Protein AF-X0VKV0-F1 (afdb_monomer_lite)

Secondary structure (DSSP, 8-state):
-------S-PPBTTTBTTTPPPHHHHHHHHHHHTS-HHHHHHHHHHHHHHHHHTT-EEE---S---TT--EEEPP--SS-----HHHHHHHTT-

Organism: NCBI:txid412755

pLDDT: mean 82.48, std 17.14, range [35.06, 97.5]

Structure (mmCIF, N/CA/C/O backbone):
data_AF-X0VKV0-F1
#
_entry.id   AF-X0VKV0-F1
#
loop_
_atom_site.group_PDB
_atom_site.id
_atom_site.type_symbol
_atom_site.label_atom_id
_atom_site.label_alt_id
_atom_site.label_comp_id
_atom_site.label_asym_id
_atom_site.label_entity_id
_atom_site.label_seq_id
_atom_site.pdbx_PDB_ins_code
_atom_site.Cartn_x
_atom_site.Cartn_y
_atom_site.Cartn_z
_atom_site.occupancy
_atom_site.B_iso_or_equiv
_atom_site.auth_seq_id
_atom_site.auth_comp_id
_atom_site.auth_asym_id
_atom_site.auth_atom_id
_atom_site.pdbx_PDB_model_num
ATOM 1 N N . MET A 1 1 ? 18.594 7.499 14.719 1.00 35.06 1 MET A N 1
ATOM 2 C CA . MET A 1 1 ? 19.071 6.728 13.553 1.00 35.06 1 MET A CA 1
ATOM 3 C C . MET A 1 1 ? 18.912 5.264 13.906 1.00 35.06 1 MET A C 1
ATOM 5 O O . MET A 1 1 ? 19.582 4.823 14.828 1.00 35.06 1 MET A O 1
ATOM 9 N N . ILE A 1 2 ? 17.951 4.570 13.297 1.00 45.19 2 ILE A N 1
ATOM 10 C CA . ILE A 1 2 ? 17.735 3.137 13.538 1.00 45.19 2 ILE A CA 1
ATOM 11 C C . ILE A 1 2 ? 18.876 2.382 12.849 1.00 45.19 2 ILE A C 1
ATOM 13 O O . ILE A 1 2 ? 19.174 2.642 11.685 1.00 45.19 2 ILE A O 1
ATOM 17 N N . ASP A 1 3 ? 19.548 1.520 13.605 1.00 41.53 3 ASP A N 1
ATOM 18 C CA . ASP A 1 3 ? 20.670 0.708 13.149 1.00 41.53 3 ASP A CA 1
ATOM 19 C C . ASP A 1 3 ? 20.166 -0.433 12.247 1.00 41.53 3 ASP A C 1
ATOM 21 O O . ASP A 1 3 ? 19.441 -1.319 12.694 1.00 41.53 3 ASP A O 1
ATOM 25 N N . LEU A 1 4 ? 20.527 -0.386 10.962 1.00 56.19 4 LEU A N 1
ATOM 26 C CA . LEU A 1 4 ? 20.165 -1.375 9.936 1.00 56.19 4 LEU A CA 1
ATOM 27 C C . LEU A 1 4 ? 21.153 -2.560 9.865 1.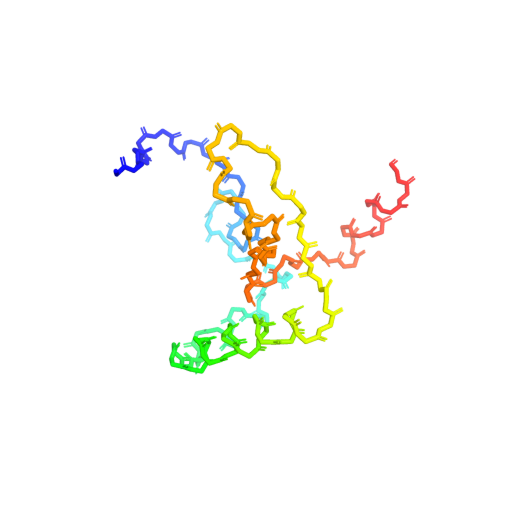00 56.19 4 LEU A C 1
ATOM 29 O O . LEU A 1 4 ? 21.061 -3.385 8.956 1.00 56.19 4 LEU A O 1
ATOM 33 N N . LYS A 1 5 ? 22.128 -2.668 10.778 1.00 46.62 5 LYS A N 1
ATOM 34 C CA . LYS A 1 5 ? 23.253 -3.614 10.645 1.00 46.62 5 LYS A CA 1
ATOM 35 C C . LYS A 1 5 ? 23.025 -5.013 11.229 1.00 46.62 5 LYS A C 1
ATOM 37 O O . LYS A 1 5 ? 23.976 -5.639 11.687 1.00 46.62 5 LYS A O 1
ATOM 42 N N . ASN A 1 6 ? 21.806 -5.551 11.156 1.00 48.78 6 ASN A N 1
ATOM 43 C CA . ASN A 1 6 ? 21.591 -6.983 11.404 1.00 48.78 6 ASN A CA 1
ATOM 44 C C . ASN A 1 6 ? 20.433 -7.565 10.570 1.00 48.78 6 ASN A C 1
ATOM 46 O O . ASN A 1 6 ? 19.499 -8.164 11.090 1.00 48.78 6 ASN A O 1
ATOM 50 N N . ASN A 1 7 ? 20.482 -7.338 9.254 1.00 54.69 7 ASN A N 1
ATOM 51 C CA . ASN A 1 7 ? 19.392 -7.609 8.313 1.00 54.69 7 ASN A CA 1
ATOM 52 C C . ASN A 1 7 ? 19.532 -8.964 7.587 1.00 54.69 7 ASN A C 1
ATOM 54 O O . ASN A 1 7 ? 19.374 -9.052 6.369 1.00 54.69 7 ASN A O 1
ATOM 58 N N . ALA A 1 8 ? 19.895 -10.029 8.306 1.00 54.78 8 ALA A N 1
ATOM 59 C CA . ALA A 1 8 ? 19.912 -11.367 7.722 1.00 54.78 8 ALA A CA 1
ATOM 60 C C . ALA A 1 8 ? 18.460 -11.851 7.495 1.00 54.78 8 ALA A C 1
ATOM 62 O O . ALA A 1 8 ? 17.829 -12.385 8.399 1.00 54.78 8 ALA A O 1
ATOM 63 N N . GLN A 1 9 ? 17.957 -11.639 6.272 1.00 70.38 9 GLN A N 1
ATOM 64 C CA . GLN A 1 9 ? 16.751 -12.233 5.664 1.00 70.38 9 GLN A CA 1
ATOM 65 C C . GLN A 1 9 ? 15.370 -11.899 6.268 1.00 70.38 9 GLN A C 1
ATOM 67 O O . GLN A 1 9 ? 14.512 -12.780 6.367 1.00 70.38 9 GLN A O 1
ATOM 72 N N . LEU A 1 10 ? 15.078 -10.638 6.603 1.00 87.44 10 LEU A N 1
ATOM 73 C CA . LEU A 1 10 ? 13.670 -10.241 6.764 1.00 87.44 10 LEU A CA 1
ATOM 74 C C . LEU A 1 10 ? 12.930 -10.390 5.424 1.00 87.44 10 LEU A C 1
ATOM 76 O O . LEU A 1 10 ? 13.485 -10.085 4.372 1.00 87.44 10 LEU A O 1
ATOM 80 N N . PHE A 1 11 ? 11.696 -10.894 5.469 1.00 90.19 11 PHE A N 1
ATOM 81 C CA . PHE A 1 11 ? 10.842 -10.972 4.287 1.00 90.19 11 PHE A CA 1
ATOM 82 C C . PHE A 1 11 ? 10.293 -9.585 3.957 1.00 90.19 11 PHE A C 1
ATOM 84 O O . PHE A 1 11 ? 9.613 -8.983 4.791 1.00 90.19 11 PHE A O 1
ATOM 91 N N . ASP A 1 12 ? 10.558 -9.106 2.747 1.00 93.00 12 ASP A N 1
ATOM 92 C CA . ASP A 1 12 ? 9.933 -7.910 2.199 1.00 93.00 12 ASP A CA 1
ATOM 93 C C . ASP A 1 12 ? 8.714 -8.297 1.345 1.00 93.00 12 ASP A C 1
ATOM 95 O O . ASP A 1 12 ? 8.768 -9.210 0.521 1.00 93.00 12 ASP A O 1
ATOM 99 N N . GLU A 1 13 ? 7.585 -7.612 1.530 1.00 94.38 13 GLU A N 1
ATOM 100 C CA . GLU A 1 13 ? 6.352 -7.953 0.812 1.00 94.38 13 GLU A CA 1
ATOM 101 C C . GLU A 1 13 ? 6.453 -7.737 -0.701 1.00 94.38 13 GLU A C 1
ATOM 103 O O . GLU A 1 13 ? 5.777 -8.428 -1.460 1.00 94.38 13 GLU A O 1
ATOM 108 N N . MET A 1 14 ? 7.301 -6.820 -1.151 1.00 95.62 14 MET A N 1
ATOM 109 C CA . MET A 1 14 ? 7.512 -6.512 -2.559 1.00 95.62 14 MET A CA 1
ATOM 110 C C . MET A 1 14 ? 8.694 -7.298 -3.134 1.00 95.62 14 MET A C 1
ATOM 112 O O . MET A 1 14 ? 8.596 -7.814 -4.247 1.00 95.62 14 MET A O 1
ATOM 116 N N . TRP A 1 15 ? 9.775 -7.431 -2.366 1.00 94.75 15 TRP A N 1
ATOM 117 C CA . TRP A 1 15 ? 11.071 -7.951 -2.814 1.00 94.75 15 TRP A CA 1
ATOM 118 C C . TRP A 1 15 ? 11.428 -9.347 -2.281 1.00 94.75 15 TRP A C 1
ATOM 120 O O . TRP A 1 15 ? 12.499 -9.873 -2.576 1.00 94.75 15 TRP A O 1
ATOM 130 N N . GLY A 1 16 ? 10.561 -9.967 -1.482 1.00 91.69 16 GLY A N 1
ATOM 131 C CA . GLY A 1 16 ? 10.792 -11.300 -0.933 1.00 91.69 16 GLY A CA 1
ATOM 132 C C . GLY A 1 16 ? 11.999 -11.370 0.010 1.00 91.69 16 GLY A C 1
ATOM 133 O O . GLY A 1 16 ? 12.300 -10.425 0.736 1.00 91.69 16 GLY A O 1
ATOM 134 N N . HIS A 1 17 ? 12.675 -12.523 0.035 1.00 90.56 17 HIS A N 1
ATOM 135 C CA . HIS A 1 17 ? 13.886 -12.743 0.845 1.00 90.56 17 HIS A CA 1
ATOM 136 C C . HIS A 1 17 ? 15.189 -12.456 0.086 1.00 90.56 17 HIS A C 1
ATOM 138 O O . HIS A 1 17 ? 16.243 -12.306 0.702 1.00 90.56 17 HIS A O 1
ATOM 144 N N . ASP A 1 18 ? 15.132 -12.440 -1.242 1.00 88.75 18 ASP A N 1
ATOM 145 C CA . ASP A 1 18 ? 16.273 -12.449 -2.158 1.00 88.75 18 ASP A CA 1
ATOM 146 C C . ASP A 1 18 ? 16.335 -11.194 -3.040 1.00 88.75 18 ASP A C 1
ATOM 148 O O . ASP A 1 18 ? 17.080 -11.151 -4.017 1.00 88.75 18 ASP A O 1
ATOM 152 N N . SER A 1 19 ? 15.570 -10.164 -2.682 1.00 86.81 19 SER A N 1
ATOM 153 C CA . SER A 1 19 ? 15.399 -8.937 -3.459 1.00 86.81 19 SER A CA 1
ATOM 154 C C . SER A 1 19 ? 14.752 -9.144 -4.838 1.00 86.81 19 SER A C 1
ATOM 156 O O . SER A 1 19 ? 14.834 -8.263 -5.696 1.00 86.81 19 SER A O 1
ATOM 158 N N . THR A 1 20 ? 14.098 -10.286 -5.068 1.00 93.06 20 THR A N 1
ATOM 159 C CA . THR A 1 20 ? 13.357 -10.565 -6.301 1.00 93.06 20 THR A CA 1
ATOM 160 C C . THR A 1 20 ? 11.947 -9.986 -6.207 1.00 93.06 20 THR A C 1
ATOM 162 O O . THR A 1 20 ? 11.192 -10.292 -5.283 1.00 93.06 20 THR A O 1
ATOM 165 N N . LEU A 1 21 ? 11.563 -9.166 -7.193 1.00 95.44 21 LEU A N 1
ATOM 166 C CA . LEU A 1 21 ? 10.215 -8.600 -7.263 1.00 95.44 21 LEU A CA 1
ATOM 167 C C . LEU A 1 21 ? 9.170 -9.717 -7.319 1.00 95.44 21 LEU A C 1
ATOM 169 O O . LEU A 1 21 ? 9.194 -10.573 -8.203 1.00 95.44 21 LEU A O 1
ATOM 173 N N . ARG A 1 22 ? 8.219 -9.682 -6.390 1.00 96.00 22 ARG A N 1
ATOM 174 C CA . ARG A 1 22 ? 7.115 -10.637 -6.335 1.00 96.00 22 ARG A CA 1
ATOM 175 C C . ARG A 1 22 ? 6.048 -10.294 -7.370 1.00 96.00 22 ARG A C 1
ATOM 177 O O . ARG A 1 22 ? 5.625 -9.144 -7.475 1.00 96.00 22 ARG A O 1
ATOM 184 N N . ASP A 1 23 ? 5.513 -11.312 -8.044 1.00 96.12 23 ASP A N 1
ATOM 185 C CA . ASP A 1 23 ? 4.487 -11.156 -9.091 1.00 96.12 23 ASP A CA 1
ATOM 186 C C . ASP A 1 23 ? 3.262 -10.349 -8.638 1.00 96.12 23 ASP A C 1
ATOM 188 O O . ASP A 1 23 ? 2.726 -9.541 -9.395 1.00 96.12 23 ASP A O 1
ATOM 192 N N . ALA A 1 24 ? 2.836 -10.525 -7.382 1.00 96.44 24 ALA A N 1
ATOM 193 C CA . ALA A 1 24 ? 1.713 -9.785 -6.804 1.00 96.44 24 ALA A CA 1
ATOM 194 C C . ALA A 1 24 ? 1.931 -8.260 -6.833 1.00 96.44 24 ALA A C 1
ATOM 196 O O . ALA A 1 24 ? 0.973 -7.500 -6.961 1.00 96.44 24 ALA A O 1
ATOM 197 N N . TYR A 1 25 ? 3.190 -7.825 -6.757 1.00 97.50 25 TYR A N 1
ATOM 198 C CA . TYR A 1 25 ? 3.593 -6.426 -6.777 1.00 97.50 25 TYR A CA 1
ATOM 199 C C . TYR A 1 25 ? 4.003 -5.920 -8.161 1.00 97.50 25 TYR A C 1
ATOM 201 O O . TYR A 1 25 ? 4.155 -4.713 -8.309 1.00 97.50 25 TYR A O 1
ATOM 209 N N . ALA A 1 26 ? 4.134 -6.770 -9.186 1.00 96.62 26 ALA A N 1
ATOM 210 C CA . ALA A 1 26 ? 4.678 -6.375 -10.491 1.00 96.62 26 ALA A CA 1
ATOM 211 C C . ALA A 1 26 ? 3.948 -5.172 -11.115 1.00 96.62 26 ALA A C 1
ATOM 213 O O . ALA A 1 26 ? 4.567 -4.173 -11.482 1.00 96.62 26 ALA A O 1
ATOM 214 N N . ASN A 1 27 ? 2.614 -5.219 -11.159 1.00 96.75 27 ASN A N 1
ATOM 215 C CA . ASN A 1 27 ? 1.808 -4.118 -11.696 1.00 96.75 27 ASN A CA 1
ATOM 216 C C . ASN A 1 27 ? 1.927 -2.841 -10.854 1.00 96.75 27 ASN A C 1
ATOM 218 O O . ASN A 1 27 ? 1.946 -1.740 -11.401 1.00 96.75 27 ASN A O 1
ATOM 222 N N . PHE A 1 28 ? 2.005 -2.987 -9.530 1.00 96.69 28 PHE A N 1
ATOM 223 C CA . PHE A 1 28 ? 2.168 -1.854 -8.627 1.00 96.69 28 PHE A CA 1
ATOM 224 C C . PHE A 1 28 ? 3.555 -1.223 -8.771 1.00 96.69 28 PHE A C 1
A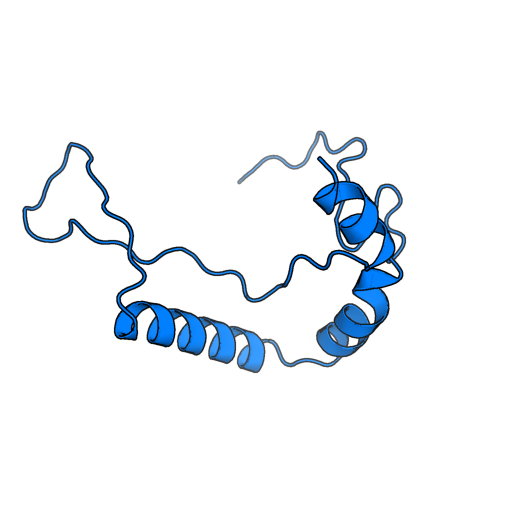TOM 226 O O . PHE A 1 28 ? 3.636 -0.004 -8.855 1.00 96.69 28 PHE A O 1
ATOM 233 N N . ASN A 1 29 ? 4.616 -2.030 -8.873 1.00 96.75 29 ASN A N 1
ATOM 234 C CA . ASN A 1 29 ? 5.981 -1.562 -9.107 1.00 96.75 29 ASN A CA 1
ATOM 235 C C . ASN A 1 29 ? 6.071 -0.752 -10.400 1.00 96.75 29 ASN A C 1
ATOM 237 O O . ASN A 1 29 ? 6.534 0.379 -10.376 1.00 96.75 29 ASN A O 1
ATOM 241 N N . ASN A 1 30 ? 5.548 -1.293 -11.504 1.00 97.00 30 ASN A N 1
ATOM 242 C CA . ASN A 1 30 ? 5.572 -0.611 -12.799 1.00 97.00 30 ASN A CA 1
ATOM 243 C C . ASN A 1 30 ? 4.875 0.754 -12.743 1.00 97.00 30 ASN A C 1
ATOM 245 O O . ASN A 1 30 ? 5.331 1.714 -13.355 1.00 97.00 30 ASN A O 1
ATOM 249 N N . TRP A 1 31 ? 3.760 0.850 -12.011 1.00 96.00 31 TRP A N 1
ATOM 250 C CA . TRP A 1 31 ? 3.096 2.130 -11.780 1.00 96.00 31 TRP A CA 1
ATOM 251 C C . TRP A 1 31 ? 3.921 3.047 -10.868 1.00 96.00 31 TRP A C 1
ATOM 253 O O . TRP A 1 31 ? 4.038 4.235 -11.154 1.00 96.00 31 TRP A O 1
ATOM 263 N N . LEU A 1 32 ? 4.495 2.509 -9.791 1.00 94.94 32 LEU A N 1
ATOM 264 C CA . LEU A 1 32 ? 5.270 3.268 -8.814 1.00 94.94 32 LEU A CA 1
ATOM 265 C C . LEU A 1 32 ? 6.531 3.882 -9.437 1.00 94.94 32 LEU A C 1
ATOM 267 O O . LEU A 1 32 ? 6.848 5.029 -9.138 1.00 94.94 32 LEU A O 1
ATOM 271 N N . GLU A 1 33 ? 7.210 3.155 -10.326 1.00 95.19 33 GLU A N 1
ATOM 272 C CA . GLU A 1 33 ? 8.421 3.603 -11.028 1.00 95.19 33 GLU A CA 1
ATOM 273 C C . GLU A 1 33 ? 8.189 4.829 -11.921 1.00 95.19 33 GLU A C 1
ATOM 275 O O . GLU A 1 33 ? 9.098 5.637 -12.103 1.00 95.19 33 GLU A O 1
ATOM 280 N N . VAL A 1 34 ? 6.979 4.983 -12.467 1.00 96.25 34 VAL A N 1
ATOM 281 C CA . VAL A 1 34 ? 6.612 6.107 -13.348 1.00 96.25 34 VAL A CA 1
ATOM 282 C C . VAL A 1 34 ? 5.791 7.186 -12.638 1.00 96.25 34 VAL A C 1
ATOM 284 O O . VAL A 1 34 ? 5.377 8.161 -13.267 1.00 96.25 34 VAL A O 1
ATOM 287 N N . GLU A 1 35 ? 5.497 7.013 -11.349 1.00 94.31 35 GLU A N 1
ATOM 288 C CA . GLU A 1 35 ? 4.673 7.943 -10.585 1.00 94.31 35 GLU A CA 1
ATOM 289 C C . GLU A 1 35 ? 5.497 9.110 -10.023 1.00 94.31 35 GLU A C 1
ATOM 291 O O . GLU A 1 35 ? 6.658 8.986 -9.642 1.00 94.31 35 GLU A O 1
ATOM 296 N N . GLU A 1 36 ? 4.858 10.273 -9.919 1.00 95.06 36 GLU A N 1
ATOM 297 C CA . GLU A 1 36 ? 5.492 11.483 -9.410 1.00 95.06 36 GLU A CA 1
ATOM 298 C C . GLU A 1 36 ? 5.420 11.537 -7.873 1.00 95.06 36 GLU A C 1
ATOM 300 O O . GLU A 1 36 ? 4.317 11.530 -7.304 1.00 95.06 36 GLU A O 1
ATOM 305 N N . PRO A 1 37 ? 6.546 11.726 -7.153 1.00 92.81 37 PRO A N 1
ATOM 306 C CA . PRO A 1 37 ? 6.543 11.819 -5.690 1.00 92.81 37 PRO A CA 1
ATOM 307 C C . PRO A 1 37 ? 5.610 12.909 -5.139 1.00 92.81 37 PRO A C 1
ATOM 309 O O . PRO A 1 37 ? 5.049 12.782 -4.049 1.00 92.81 37 PRO A O 1
ATOM 312 N N . ALA A 1 38 ? 5.410 13.996 -5.891 1.00 94.62 38 ALA A N 1
ATOM 313 C CA . ALA A 1 38 ? 4.474 15.055 -5.523 1.00 94.62 38 ALA A CA 1
ATOM 314 C C . ALA A 1 38 ? 3.008 14.581 -5.536 1.00 94.62 38 ALA A C 1
ATOM 316 O O . ALA A 1 38 ? 2.222 14.992 -4.679 1.00 94.62 38 ALA A O 1
ATOM 317 N N . ARG A 1 39 ? 2.638 13.693 -6.467 1.00 93.25 39 ARG A N 1
ATOM 318 C CA . ARG A 1 39 ? 1.289 13.115 -6.544 1.00 93.25 39 ARG A CA 1
ATOM 319 C C . A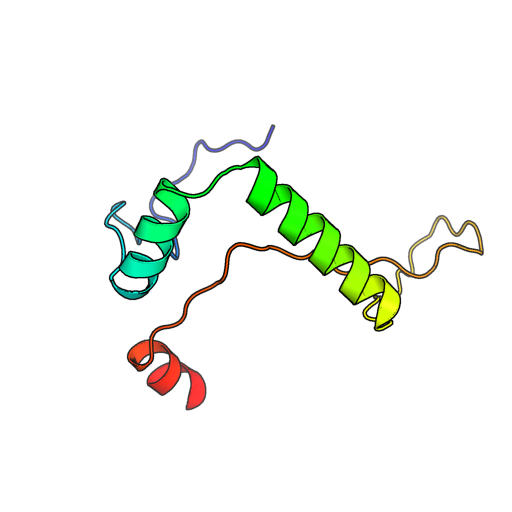RG A 1 39 ? 1.043 12.131 -5.408 1.00 93.25 39 ARG A C 1
ATOM 321 O O . ARG A 1 39 ? -0.045 12.149 -4.839 1.00 93.25 39 ARG A O 1
ATOM 328 N N . LEU A 1 40 ? 2.052 11.347 -5.028 1.00 92.56 40 LEU A N 1
ATOM 329 C CA . LEU A 1 40 ? 1.991 10.468 -3.855 1.00 92.56 40 LEU A CA 1
ATOM 330 C C . LEU A 1 40 ? 1.729 11.261 -2.568 1.00 92.56 40 LEU A C 1
ATOM 332 O O . LEU A 1 40 ? 0.768 10.975 -1.855 1.00 92.56 40 LEU A O 1
ATOM 336 N N . ARG A 1 41 ? 2.496 12.334 -2.325 1.00 91.50 41 ARG A N 1
ATOM 337 C CA . ARG A 1 41 ? 2.270 13.228 -1.172 1.00 91.50 41 ARG A CA 1
ATOM 338 C C . ARG A 1 41 ? 0.869 13.837 -1.173 1.00 91.50 41 ARG A C 1
ATOM 340 O O . ARG A 1 41 ? 0.219 13.884 -0.134 1.00 91.50 41 ARG A O 1
ATOM 347 N N . LYS A 1 42 ? 0.375 14.260 -2.342 1.00 93.69 42 LYS A N 1
ATOM 348 C CA . LYS A 1 42 ? -0.988 14.789 -2.473 1.00 93.69 42 LYS A CA 1
ATOM 349 C C . LYS A 1 42 ? -2.042 13.745 -2.082 1.00 93.69 42 LYS A C 1
ATOM 351 O O . LYS A 1 42 ? -2.945 14.078 -1.320 1.00 93.69 42 LYS A O 1
ATOM 356 N N . LYS A 1 43 ? -1.905 12.497 -2.552 1.00 91.50 43 LYS A N 1
ATOM 357 C CA . LYS A 1 43 ? -2.799 11.386 -2.175 1.00 91.50 43 LYS A CA 1
ATOM 358 C C . LYS A 1 43 ? -2.770 11.116 -0.670 1.00 91.50 43 LYS A C 1
ATOM 360 O O . LYS A 1 43 ? -3.822 10.887 -0.085 1.00 91.50 43 LYS A O 1
ATOM 365 N N . GLN A 1 44 ? -1.598 11.190 -0.038 1.00 91.44 44 GLN A N 1
ATOM 366 C CA . GLN A 1 44 ? -1.471 11.029 1.412 1.00 91.44 44 GLN A CA 1
ATOM 367 C C . GLN A 1 44 ? -2.247 12.115 2.170 1.00 91.44 44 GLN A C 1
ATOM 369 O O . GLN A 1 44 ? -3.087 11.797 3.008 1.00 91.44 44 GLN A O 1
ATOM 374 N N . THR A 1 45 ? -2.043 13.393 1.833 1.00 90.69 45 THR A N 1
ATOM 375 C CA . THR A 1 45 ? -2.782 14.502 2.464 1.00 90.69 45 THR A CA 1
ATOM 376 C C . THR A 1 45 ? -4.292 14.395 2.237 1.00 90.69 45 THR A C 1
ATOM 378 O O . THR A 1 45 ? -5.082 14.702 3.131 1.00 90.69 45 THR A O 1
ATOM 381 N N . GLU A 1 46 ? -4.711 13.953 1.050 1.00 91.56 46 GLU A N 1
ATOM 382 C CA . GLU A 1 46 ? -6.120 13.723 0.732 1.00 91.56 46 GLU A CA 1
ATOM 383 C C . GLU A 1 46 ? -6.722 12.597 1.584 1.00 91.56 46 GLU A C 1
ATOM 385 O O . GLU A 1 46 ? -7.778 12.798 2.183 1.00 91.56 46 GLU A O 1
ATOM 390 N N . ALA A 1 47 ? -6.024 11.467 1.726 1.00 89.19 47 ALA A N 1
ATOM 391 C CA . ALA A 1 47 ? -6.445 10.366 2.591 1.00 89.19 47 ALA A CA 1
ATOM 392 C C . ALA A 1 47 ? -6.559 10.806 4.061 1.00 89.19 47 ALA A C 1
ATOM 394 O O . ALA A 1 47 ? -7.584 10.575 4.698 1.00 89.19 47 ALA A O 1
ATOM 395 N N . GLU A 1 48 ? -5.572 11.537 4.586 1.00 88.19 48 GLU A N 1
ATOM 396 C CA . GLU A 1 48 ? -5.639 12.090 5.945 1.00 88.19 48 GLU A CA 1
ATOM 397 C C . GLU A 1 48 ? -6.824 13.047 6.145 1.00 88.19 48 GLU A C 1
ATOM 399 O O . GLU A 1 48 ? -7.417 13.108 7.226 1.00 88.19 48 GLU A O 1
ATOM 404 N N . ARG A 1 49 ? -7.173 13.834 5.121 1.00 88.19 49 ARG A N 1
ATOM 405 C CA . ARG A 1 49 ? -8.354 14.703 5.162 1.00 88.19 49 ARG A CA 1
ATOM 406 C C . ARG A 1 49 ? -9.640 13.880 5.187 1.00 88.19 49 ARG A C 1
ATOM 408 O O . ARG A 1 49 ? -10.549 14.234 5.933 1.00 88.19 49 ARG A O 1
ATOM 415 N N . LEU A 1 50 ? -9.712 12.801 4.408 1.00 88.50 50 LEU A N 1
ATOM 416 C CA . LEU A 1 50 ? -10.859 11.894 4.415 1.00 88.50 50 LEU A CA 1
ATOM 417 C C . LEU A 1 50 ? -11.049 11.253 5.793 1.00 88.50 50 LEU A C 1
ATOM 419 O O . LEU A 1 50 ? -12.162 11.307 6.303 1.00 88.50 50 LEU A O 1
ATOM 423 N N . PHE A 1 51 ? -9.980 10.773 6.440 1.00 85.94 51 PHE A N 1
ATOM 424 C CA . PHE A 1 51 ? -10.070 10.209 7.795 1.00 85.94 51 PHE A CA 1
ATOM 425 C C . PHE A 1 51 ? -10.583 11.213 8.831 1.00 85.94 51 PHE A C 1
ATOM 427 O O . PHE A 1 51 ? -11.436 10.863 9.647 1.00 85.94 51 PHE A O 1
ATOM 434 N N . ARG A 1 52 ? -10.130 12.477 8.761 1.00 83.12 52 ARG A N 1
ATOM 435 C CA . ARG A 1 52 ? -10.651 13.565 9.611 1.00 83.12 52 ARG A CA 1
ATOM 436 C C . ARG A 1 52 ? -12.148 13.776 9.412 1.00 83.12 52 ARG A C 1
ATOM 438 O O . ARG A 1 52 ? -12.879 13.906 10.385 1.00 83.12 52 ARG A O 1
ATOM 445 N N . LEU A 1 53 ? -12.600 13.826 8.159 1.00 85.25 53 LEU A N 1
ATOM 446 C CA . LEU A 1 53 ? -14.001 14.100 7.832 1.00 85.25 53 LEU A CA 1
ATOM 447 C C . LEU A 1 53 ? -14.929 12.923 8.149 1.00 85.25 53 LEU A C 1
ATOM 449 O O . LEU A 1 53 ? -16.085 13.146 8.491 1.00 85.25 53 LEU A O 1
ATOM 453 N N . SER A 1 54 ? -14.442 11.686 8.043 1.00 84.19 54 SER A N 1
ATOM 454 C CA . SER A 1 54 ? -15.223 10.485 8.349 1.00 84.19 54 SER A CA 1
ATOM 455 C C . SER A 1 54 ? -15.225 10.111 9.834 1.00 84.19 54 SER A C 1
ATOM 457 O O . SER A 1 54 ? -15.838 9.110 10.190 1.00 84.19 54 SER A O 1
ATOM 459 N N . GLY A 1 55 ? -14.518 10.860 10.690 1.00 80.75 55 GLY A N 1
ATOM 460 C CA . GLY A 1 55 ? -14.402 10.560 12.120 1.00 80.75 55 GLY A CA 1
ATOM 461 C C . GLY A 1 55 ? -13.604 9.288 12.422 1.00 80.75 55 GLY A C 1
ATOM 462 O O . GLY A 1 55 ? -13.832 8.648 13.443 1.00 80.75 55 GLY A O 1
ATOM 463 N N . ILE A 1 56 ? -12.687 8.888 11.533 1.00 81.12 56 ILE A N 1
ATOM 464 C CA . ILE A 1 56 ? -11.798 7.745 11.778 1.00 81.12 56 ILE A CA 1
ATOM 465 C C . ILE A 1 56 ? -10.622 8.253 12.623 1.00 81.12 56 ILE A C 1
ATOM 467 O O . ILE A 1 56 ? -9.591 8.693 12.107 1.00 81.12 56 ILE A O 1
ATOM 471 N N . THR A 1 57 ? -10.810 8.238 13.939 1.00 76.56 57 THR A N 1
ATOM 472 C CA . THR A 1 57 ? -9.833 8.658 14.951 1.00 76.56 57 THR A CA 1
ATOM 473 C C . THR A 1 57 ? -9.632 7.547 15.982 1.00 76.56 57 THR A C 1
ATOM 475 O O . THR A 1 57 ? -10.408 6.592 16.054 1.00 76.56 57 THR A O 1
ATOM 478 N N . PHE A 1 58 ? -8.552 7.626 16.759 1.00 71.44 58 PHE A N 1
ATOM 479 C CA . PHE A 1 58 ? -8.361 6.770 17.927 1.00 71.44 58 PHE A CA 1
ATOM 480 C C . PHE A 1 58 ? -8.141 7.617 19.176 1.00 71.44 58 PHE A C 1
ATOM 482 O O . PHE A 1 58 ? -7.478 8.659 19.129 1.00 71.44 58 PHE A O 1
ATOM 489 N N . ASN A 1 59 ? -8.687 7.141 20.295 1.00 69.75 59 ASN A N 1
ATOM 490 C CA . ASN A 1 59 ? -8.514 7.801 21.579 1.00 69.75 59 ASN A CA 1
ATOM 491 C C . ASN A 1 59 ? -7.112 7.533 22.116 1.00 69.75 59 ASN A C 1
ATOM 493 O O . ASN A 1 59 ? -6.659 6.386 22.173 1.00 69.75 59 ASN A O 1
ATOM 497 N N . VAL A 1 60 ? -6.442 8.594 22.549 1.00 62.69 60 VAL A N 1
ATOM 498 C CA . VAL A 1 60 ? -5.155 8.501 23.235 1.00 62.69 60 VAL A CA 1
ATOM 499 C C . VAL A 1 60 ? -5.384 8.827 24.700 1.00 62.69 60 VAL A C 1
ATOM 501 O O . VAL A 1 60 ? -5.665 9.969 25.038 1.00 62.69 60 VAL A O 1
ATOM 504 N N . TYR A 1 61 ? -5.241 7.830 25.571 1.00 54.38 61 TYR A N 1
ATOM 505 C CA . TYR A 1 61 ? -5.218 8.033 27.020 1.00 54.38 61 TYR A CA 1
ATOM 506 C 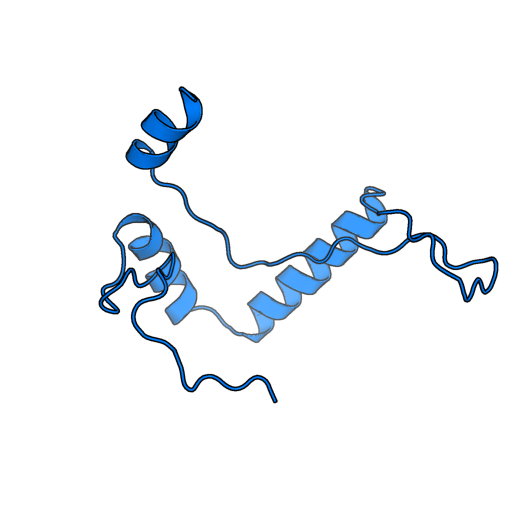C . TYR A 1 61 ? -3.777 7.856 27.509 1.00 54.38 61 TYR A C 1
ATOM 508 O O . TYR A 1 61 ? -3.209 6.769 27.378 1.00 54.38 61 TYR A O 1
ATOM 516 N N . GLY A 1 62 ? -3.154 8.921 28.030 1.00 55.19 62 GLY A N 1
ATOM 517 C CA . GLY A 1 62 ? -1.742 8.872 28.423 1.00 55.19 62 GLY A CA 1
ATOM 518 C C . GLY A 1 62 ? -1.176 10.133 29.085 1.00 55.19 62 GLY A C 1
ATOM 519 O O . GLY A 1 62 ? -0.585 10.965 28.408 1.00 55.19 62 GLY A O 1
ATOM 520 N N . LYS A 1 63 ? -1.295 10.177 30.421 1.00 50.97 63 LYS A N 1
ATOM 521 C CA . LYS A 1 63 ? -0.495 10.843 31.485 1.00 50.97 63 LYS A CA 1
ATOM 522 C C . LYS A 1 63 ? -0.122 12.333 31.443 1.00 50.97 63 LYS A C 1
ATOM 524 O O . LYS A 1 63 ? 0.101 12.858 32.526 1.00 50.97 63 LYS A O 1
ATOM 529 N N . ASP A 1 64 ? -0.119 13.011 30.304 1.00 52.62 64 ASP A N 1
ATOM 530 C CA . ASP A 1 64 ? 0.155 14.457 30.214 1.00 52.62 64 ASP A CA 1
ATOM 531 C C . ASP A 1 64 ? -1.019 15.170 29.530 1.00 52.62 64 ASP A C 1
ATOM 533 O O . ASP A 1 64 ? -0.882 15.834 28.499 1.00 52.62 64 ASP A O 1
ATOM 537 N N . GLU A 1 65 ? -2.213 14.960 30.089 1.00 51.38 65 GLU A N 1
ATOM 538 C CA . GLU A 1 65 ? -3.481 15.486 29.588 1.00 51.38 65 GLU A CA 1
ATOM 539 C C . GLU A 1 65 ? -3.499 17.017 29.678 1.00 51.38 65 GLU A C 1
ATOM 541 O O . GLU A 1 65 ? -3.895 17.622 30.672 1.00 51.38 65 GLU A O 1
ATOM 546 N N . LYS A 1 66 ? -3.115 17.673 28.581 1.00 49.16 66 LYS A N 1
ATOM 547 C CA . LYS A 1 66 ? -3.822 18.889 28.186 1.00 49.16 66 LYS A CA 1
ATOM 548 C C . LYS A 1 66 ? -5.217 18.432 27.777 1.00 49.16 66 LYS A C 1
ATOM 550 O O . LYS A 1 66 ? -5.361 17.768 26.757 1.00 49.16 66 LYS A O 1
ATOM 555 N N . GLU A 1 67 ? -6.204 18.766 28.599 1.00 49.12 67 GLU A N 1
ATOM 556 C CA . GLU A 1 67 ? -7.602 18.297 28.609 1.00 49.12 67 GLU A CA 1
ATOM 557 C C . GLU A 1 67 ? -8.424 18.488 27.306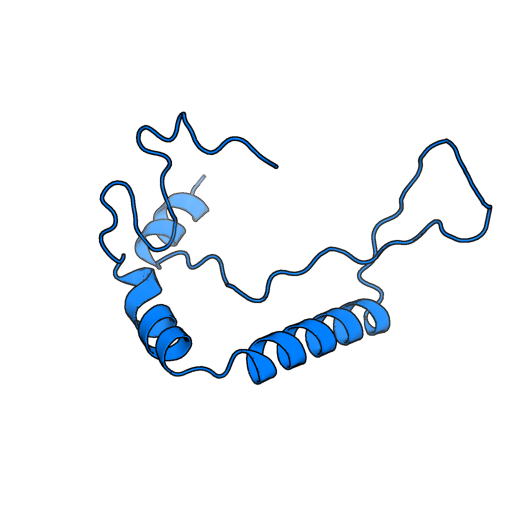 1.00 49.12 67 GLU A C 1
ATOM 559 O O . GLU A 1 67 ? -9.646 18.430 27.346 1.00 49.12 67 GLU A O 1
ATOM 564 N N . ASN A 1 68 ? -7.815 18.702 26.133 1.00 51.62 68 ASN A N 1
ATOM 565 C CA . ASN A 1 68 ? -8.524 19.008 24.883 1.00 51.62 68 ASN A CA 1
ATOM 566 C C . ASN A 1 68 ? -7.994 18.277 23.627 1.00 51.62 68 ASN A C 1
ATOM 568 O O . ASN A 1 68 ? -8.443 18.581 22.525 1.00 51.62 68 ASN A O 1
ATOM 572 N N . GLU A 1 69 ? -7.065 17.318 23.751 1.00 55.97 69 GLU A N 1
ATOM 573 C CA . GLU A 1 69 ? -6.425 16.644 22.599 1.00 55.97 69 GLU A CA 1
ATOM 574 C C . GLU A 1 69 ? -6.502 15.102 22.681 1.00 55.97 69 GLU A C 1
ATOM 576 O O . GLU A 1 69 ? -5.528 14.393 22.427 1.00 55.97 69 GLU A O 1
ATOM 581 N N . ASN A 1 70 ? -7.672 14.568 23.050 1.00 63.09 70 ASN A N 1
ATOM 582 C CA . ASN A 1 70 ? -7.872 13.128 23.295 1.00 63.09 70 ASN A CA 1
ATOM 583 C C . ASN A 1 70 ? -8.042 12.278 22.024 1.00 63.09 70 ASN A C 1
ATOM 585 O O . ASN A 1 70 ? -8.118 11.054 22.121 1.00 63.09 70 ASN A O 1
ATOM 589 N N . GLU A 1 71 ? -8.070 12.894 20.842 1.00 67.31 71 GLU A N 1
ATOM 590 C CA . GLU A 1 71 ? -8.256 12.204 19.564 1.00 67.31 71 GLU A CA 1
ATOM 591 C C . GLU A 1 71 ? -7.073 12.451 18.627 1.00 67.31 71 GLU A C 1
ATOM 593 O O . GLU A 1 71 ? -6.706 13.593 18.336 1.00 67.31 71 GLU A O 1
ATOM 598 N N . ARG A 1 72 ? -6.480 11.365 18.116 1.00 75.19 72 ARG A N 1
ATOM 599 C CA . ARG A 1 72 ? -5.455 11.421 17.066 1.00 75.19 72 ARG A CA 1
AT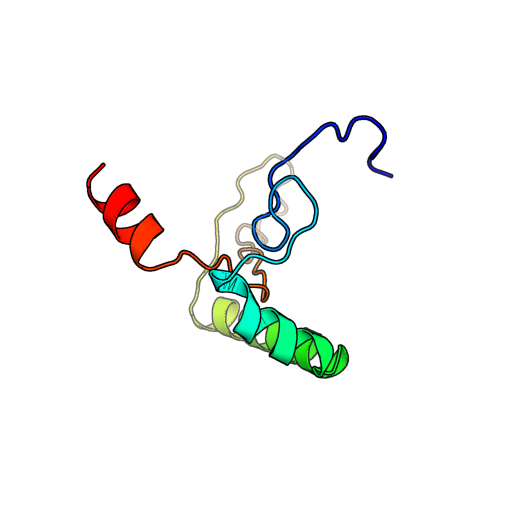OM 600 C C . ARG A 1 72 ? -5.920 10.688 15.816 1.00 75.19 72 ARG A C 1
ATOM 602 O O . ARG A 1 72 ? -6.707 9.745 15.871 1.00 75.19 72 ARG A O 1
ATOM 609 N N . LEU A 1 73 ? -5.414 11.132 14.669 1.00 77.31 73 LEU A N 1
ATOM 610 C CA . LEU A 1 73 ? -5.652 10.460 13.395 1.00 77.31 73 LEU A CA 1
ATOM 611 C C . LEU A 1 73 ? -4.834 9.191 13.298 1.00 77.31 73 LEU A C 1
ATOM 613 O O . LEU A 1 73 ? -3.638 9.202 13.596 1.00 77.31 73 LEU A O 1
ATOM 617 N N . ILE A 1 74 ? -5.474 8.132 12.810 1.00 80.38 74 ILE A N 1
ATOM 618 C CA . ILE A 1 74 ? -4.788 6.891 12.468 1.00 80.38 74 ILE A CA 1
ATOM 619 C C . ILE A 1 74 ? -3.743 7.207 11.382 1.00 80.38 74 ILE A C 1
ATOM 621 O O . ILE A 1 74 ? -4.095 7.822 10.371 1.00 80.38 74 ILE A O 1
ATOM 625 N N . PRO A 1 75 ? -2.465 6.822 11.569 1.00 80.75 75 PRO A N 1
ATOM 626 C CA . PRO A 1 75 ? -1.465 6.969 10.522 1.00 80.75 75 PRO A CA 1
ATOM 627 C C . PRO A 1 75 ? -1.856 6.093 9.330 1.00 80.75 75 PRO A C 1
ATOM 629 O O . PRO A 1 75 ? -2.153 4.910 9.490 1.00 80.75 75 PRO A O 1
ATOM 632 N N . PHE A 1 76 ? -1.856 6.679 8.137 1.00 84.31 76 PHE A N 1
ATOM 633 C CA . PHE A 1 76 ? -2.214 5.987 6.907 1.00 84.31 76 PHE A CA 1
ATOM 634 C C . PHE A 1 76 ? -1.019 5.897 5.967 1.00 84.31 76 PHE A C 1
ATOM 636 O O . PHE A 1 76 ? -0.363 6.905 5.701 1.00 84.31 76 PHE A O 1
ATOM 643 N N . ASP A 1 77 ? -0.780 4.698 5.441 1.00 89.19 77 ASP A N 1
ATOM 644 C CA . ASP A 1 77 ? 0.193 4.453 4.383 1.00 89.19 77 ASP A CA 1
ATOM 645 C C . ASP A 1 77 ? -0.528 4.330 3.034 1.00 89.19 77 ASP A C 1
ATOM 647 O O . ASP A 1 77 ? -1.539 3.639 2.905 1.00 89.19 77 ASP A O 1
ATOM 651 N N . ILE A 1 78 ? -0.004 5.020 2.024 1.00 90.19 78 ILE A N 1
ATOM 652 C CA . ILE A 1 78 ? -0.511 4.981 0.650 1.00 90.19 78 ILE A CA 1
ATOM 653 C C . ILE A 1 78 ? 0.042 3.789 -0.141 1.00 90.19 78 ILE A C 1
ATOM 655 O O . ILE A 1 78 ? -0.468 3.499 -1.226 1.00 90.19 78 ILE A O 1
ATOM 659 N N . ILE A 1 79 ? 1.089 3.129 0.363 1.00 92.19 79 ILE A N 1
ATOM 660 C CA . ILE A 1 79 ? 1.664 1.928 -0.232 1.00 92.19 79 ILE A CA 1
ATOM 661 C C . ILE A 1 79 ? 0.850 0.721 0.250 1.00 92.19 79 ILE A C 1
ATOM 663 O O . ILE A 1 79 ? 0.839 0.408 1.441 1.00 92.19 79 ILE A O 1
ATOM 667 N N . PRO A 1 80 ? 0.128 0.032 -0.648 1.00 94.19 80 PRO A N 1
ATOM 668 C CA . PRO A 1 80 ? -0.727 -1.069 -0.255 1.00 94.19 80 PRO A CA 1
ATOM 669 C C . PRO A 1 80 ? 0.104 -2.291 0.142 1.00 94.19 80 PRO A C 1
ATOM 671 O O . PRO A 1 80 ? 1.121 -2.618 -0.478 1.00 94.19 80 PRO A O 1
ATOM 674 N N . ARG A 1 81 ? -0.410 -3.043 1.118 1.00 95.62 81 ARG A N 1
ATOM 675 C CA . ARG A 1 81 ? -0.009 -4.435 1.323 1.00 95.62 81 ARG A CA 1
ATOM 676 C C . ARG A 1 81 ? -0.822 -5.325 0.391 1.00 95.62 81 ARG A C 1
ATOM 678 O O . ARG A 1 81 ? -2.012 -5.531 0.619 1.00 95.62 81 ARG A O 1
ATOM 685 N N . ILE A 1 82 ? -0.199 -5.814 -0.675 1.00 96.56 82 ILE A N 1
ATOM 686 C CA . ILE A 1 82 ? -0.874 -6.621 -1.691 1.00 96.56 82 ILE A CA 1
ATOM 687 C C . ILE A 1 82 ? -0.809 -8.088 -1.277 1.00 96.56 82 ILE A C 1
ATOM 689 O O . ILE A 1 82 ? 0.268 -8.637 -1.076 1.00 96.56 82 ILE A O 1
ATOM 693 N N . ILE A 1 83 ? -1.975 -8.723 -1.182 1.00 95.94 83 ILE A N 1
ATOM 694 C CA . ILE A 1 83 ? -2.117 -10.157 -0.923 1.00 95.94 83 ILE A CA 1
ATOM 695 C C . ILE A 1 83 ? -2.675 -10.789 -2.196 1.00 95.94 83 ILE A C 1
ATOM 697 O O . ILE A 1 83 ? -3.750 -10.406 -2.664 1.00 95.94 83 ILE A O 1
ATOM 701 N N . SER A 1 84 ? -1.954 -11.745 -2.781 1.00 96.12 84 SER A N 1
ATOM 702 C CA . SER A 1 84 ? -2.427 -12.447 -3.976 1.00 96.12 84 SER A CA 1
ATOM 703 C C . SER A 1 84 ? -3.650 -13.315 -3.670 1.00 96.12 84 SER A C 1
ATOM 705 O O . SER A 1 84 ? -3.862 -13.761 -2.541 1.00 96.12 84 SER A O 1
ATOM 707 N N . ALA A 1 85 ? -4.435 -13.641 -4.701 1.00 96.06 85 ALA A N 1
ATOM 708 C CA . ALA A 1 85 ? -5.599 -14.517 -4.553 1.00 96.06 85 ALA A CA 1
ATOM 709 C C . ALA A 1 85 ? -5.236 -15.877 -3.926 1.00 96.06 85 ALA A C 1
ATOM 711 O O . ALA A 1 85 ? -5.979 -16.401 -3.098 1.00 96.06 85 ALA A O 1
ATOM 712 N N . ARG A 1 86 ? -4.065 -16.428 -4.278 1.00 95.06 86 ARG A N 1
ATOM 713 C CA . ARG A 1 86 ? -3.570 -17.694 -3.725 1.00 95.06 86 ARG A CA 1
ATOM 714 C C . ARG A 1 86 ? -3.251 -17.580 -2.236 1.00 95.06 86 ARG A C 1
ATOM 716 O O . ARG A 1 86 ? -3.590 -18.482 -1.475 1.00 95.06 86 ARG A O 1
ATOM 723 N N . GLU A 1 87 ? -2.603 -16.496 -1.822 1.00 95.50 87 GLU A N 1
ATOM 724 C CA . GLU A 1 87 ? -2.296 -16.252 -0.409 1.00 95.50 87 GLU A CA 1
ATOM 725 C C . GLU A 1 87 ? -3.569 -16.034 0.397 1.00 95.50 87 GLU A C 1
ATOM 727 O O . GLU A 1 87 ? -3.763 -16.682 1.423 1.00 95.50 87 GLU A O 1
ATOM 732 N N . TRP A 1 88 ? -4.477 -15.197 -0.105 1.00 97.06 88 TRP A N 1
ATOM 733 C CA . TRP A 1 88 ? -5.748 -14.933 0.554 1.00 97.06 88 TRP A CA 1
ATOM 734 C C . TRP A 1 88 ? -6.602 -16.196 0.693 1.00 97.06 88 TRP A C 1
ATOM 736 O O . TRP A 1 88 ? -7.168 -16.440 1.756 1.00 97.06 88 TRP A O 1
ATOM 746 N N . SER A 1 89 ? -6.647 -17.046 -0.338 1.00 97.12 89 SER A N 1
ATOM 747 C CA . SER A 1 89 ? -7.371 -18.322 -0.284 1.00 97.12 89 SER A CA 1
ATOM 748 C C . SER A 1 89 ? -6.873 -19.240 0.831 1.00 97.12 89 SER A C 1
ATOM 750 O O . SER A 1 89 ? -7.655 -20.043 1.324 1.00 97.12 89 SER A O 1
ATOM 752 N N . ARG A 1 90 ? -5.595 -19.149 1.212 1.00 96.06 90 ARG A N 1
ATOM 753 C CA . ARG A 1 90 ? -5.035 -19.907 2.335 1.00 96.06 90 ARG A CA 1
ATOM 754 C C . ARG A 1 90 ? -5.238 -19.189 3.671 1.00 96.06 90 ARG A C 1
ATOM 756 O O . ARG A 1 90 ? -5.520 -19.843 4.661 1.00 96.06 90 ARG A O 1
ATOM 763 N N . LEU A 1 91 ? -5.073 -17.868 3.717 1.00 95.62 91 LEU A N 1
ATOM 764 C CA . LEU A 1 91 ? -5.201 -17.089 4.957 1.00 95.62 91 LEU A CA 1
ATOM 765 C C . LEU A 1 91 ? -6.647 -17.016 5.459 1.00 95.62 91 LEU A C 1
ATOM 767 O O . LEU A 1 91 ? -6.892 -17.031 6.658 1.00 95.62 91 LEU A O 1
ATOM 771 N N . SER A 1 92 ? -7.610 -16.949 4.543 1.00 96.38 92 SER A N 1
ATOM 772 C CA . SER A 1 92 ? -9.031 -16.820 4.884 1.00 96.38 92 SER A CA 1
ATOM 773 C C . SER A 1 92 ? -9.644 -18.081 5.498 1.00 96.38 92 SER A C 1
ATOM 775 O O . SER A 1 92 ? -10.729 -17.998 6.068 1.00 96.38 92 SER A O 1
ATOM 777 N N . THR A 1 93 ? -8.972 -19.234 5.415 1.00 95.19 93 THR A N 1
ATOM 778 C CA . THR A 1 93 ? -9.464 -20.491 5.999 1.00 95.19 93 THR A CA 1
ATOM 779 C C . THR A 1 93 ? -9.097 -20.678 7.473 1.00 95.19 93 THR A C 1
ATOM 781 O O . THR A 1 93 ? -9.631 -21.604 8.081 1.00 95.19 93 THR A O 1
ATOM 784 N N . GLY A 1 94 ? -8.250 -19.808 8.044 1.00 85.69 94 GLY A N 1
ATOM 785 C CA . GLY A 1 94 ? -7.771 -19.889 9.433 1.00 85.69 94 GLY A CA 1
ATOM 786 C C . GLY A 1 94 ? -6.473 -20.667 9.570 1.00 85.69 94 GLY A C 1
ATOM 787 O O . GLY A 1 94 ? -6.530 -21.914 9.521 1.00 85.69 94 GLY A O 1
#

InterPro domains:
  IPR051680 ATP-dependent Glutamate--Cysteine Ligase Type 2 [PTHR34595] (6-94)

Radius of gyration: 18.42 Å; chains: 1; bounding box: 38×40×45 Å

Sequence (94 aa):
MIDLKNNAQLFDEMWGHDSTLRDAYANFNNWLEVEEPARLRKKQTEAERLFRLSGITFNVYGKDEKENENERLIPFDIIPRIISAREWSRLSTG

Foldseek 3Di:
DDDPPPCQFDQDLQQGRPRNGDPLCPVVVVCVVPDDPVVLVVVQVVVQVVCVVVVVWDADDDDPDPPPPRTDGDRDDPDDRGDDPVRCVVVVVD